Protein AF-A0A0C2BKM8-F1 (afdb_monomer_lite)

pLDDT: mean 85.38, std 12.46, range [41.19, 97.12]

InterPro domains:
  IPR002218 tRNA uridine 5-carboxymethylaminomethyl modification enzyme MnmG-related [PTHR11806] (72-148)
  IPR036188 FAD/NAD(P)-binding domain superfamily [G3DSA:3.50.50.60] (1-83)
  IPR036188 FAD/NAD(P)-binding domain superfamily [SSF51905] (6-126)
  IPR040131 MnmG, N-terminal domain [PF01134] (2-74)

Organism: NCBI:txid51022

Secondary structure (DSSP, 8-state):
-GGGSTT-----S-EEEEEEEEETTEEEEEEEEETTS-EEE-S------TT-TT-EEEETTEEEE-S---------GGGSEEEPPPSSPPPSSTT-SS-SS-GGGSPPEEE----HHHHHHHHHHGGG-HHHHH-TT--SS--SGGG-

Sequence (148 aa):
EISSTRNLDIVEGNVEALSTGESNGESRVSGVTLDDGTKLRAKAVVIATGTFLGGEIFLGKRRWPAGRIGEKSSIDFSKFERMPPDEEPIPFSFMTDRVWLPPDKQLPTYLGYTNDSVRDIVEENLADNDHVKAEASGPRYCPSLESK

Radius of gyration: 23.35 Å; chains: 1; bounding box: 45×46×66 Å

Structure (mmCIF, N/CA/C/O backbone):
data_AF-A0A0C2BKM8-F1
#
_entry.id   AF-A0A0C2BKM8-F1
#
loop_
_atom_site.group_PDB
_atom_site.id
_atom_site.type_symbol
_atom_site.label_atom_id
_atom_site.label_alt_id
_atom_site.label_comp_id
_atom_site.label_asym_id
_atom_site.label_entity_id
_atom_site.label_seq_id
_atom_site.pdbx_PDB_ins_code
_atom_site.Cartn_x
_atom_site.Cartn_y
_atom_site.Cartn_z
_atom_site.occupancy
_atom_site.B_iso_or_equiv
_atom_site.auth_seq_id
_atom_site.auth_comp_id
_atom_site.auth_asym_id
_atom_site.auth_atom_id
_atom_site.pdbx_PDB_model_num
ATOM 1 N N . GLU A 1 1 ? -14.764 -10.355 -1.439 1.00 69.12 1 GLU A N 1
ATOM 2 C CA . GLU A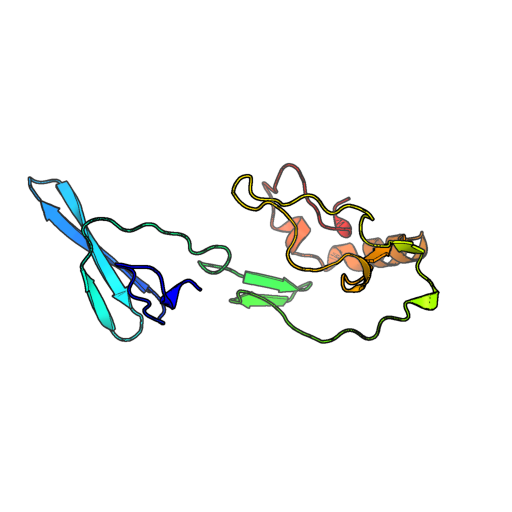 1 1 ? -14.058 -11.438 -0.721 1.00 69.12 1 GLU A CA 1
ATOM 3 C C . GLU A 1 1 ? -14.055 -11.217 0.785 1.00 69.12 1 GLU A C 1
ATOM 5 O O . GLU A 1 1 ? -14.618 -12.034 1.497 1.00 69.12 1 GLU A O 1
ATOM 10 N N . ILE A 1 2 ? -13.540 -10.090 1.291 1.00 86.00 2 ILE A N 1
ATOM 11 C CA . ILE A 1 2 ? -13.603 -9.825 2.740 1.00 86.00 2 ILE A CA 1
ATOM 12 C C . ILE A 1 2 ? -15.042 -9.629 3.245 1.00 86.00 2 ILE A C 1
ATOM 14 O O . ILE A 1 2 ? -15.395 -10.152 4.295 1.00 86.00 2 ILE A O 1
ATOM 18 N N . SER A 1 3 ? -15.903 -8.991 2.446 1.00 86.94 3 SER A N 1
ATOM 19 C CA . SER A 1 3 ? -17.310 -8.710 2.773 1.00 86.94 3 SER A CA 1
ATOM 20 C C . SER A 1 3 ? -18.186 -9.951 2.963 1.00 86.94 3 SER A C 1
ATOM 22 O O . SER A 1 3 ? -19.256 -9.852 3.549 1.00 86.94 3 SER A O 1
ATOM 24 N N . SER A 1 4 ? -17.752 -11.119 2.481 1.00 92.56 4 SER A N 1
ATOM 25 C CA . SER A 1 4 ? -18.449 -12.397 2.677 1.00 92.56 4 SER A CA 1
ATOM 26 C C . SER A 1 4 ? -17.986 -13.160 3.924 1.00 92.56 4 SER A C 1
ATOM 28 O O . SER A 1 4 ? -18.473 -14.258 4.188 1.00 92.56 4 SER A O 1
ATOM 30 N N . THR A 1 5 ? -17.037 -12.617 4.691 1.00 95.50 5 THR A N 1
ATOM 31 C CA . THR A 1 5 ? -16.497 -13.282 5.881 1.00 95.50 5 THR A CA 1
ATOM 32 C C . THR A 1 5 ? -17.504 -13.206 7.024 1.00 95.50 5 THR A C 1
ATOM 34 O O . THR A 1 5 ? -17.947 -12.130 7.417 1.00 95.50 5 THR A O 1
ATOM 37 N N . ARG A 1 6 ? -17.868 -14.359 7.592 1.00 96.62 6 ARG A N 1
ATOM 38 C CA . ARG A 1 6 ? -18.795 -14.419 8.728 1.00 96.62 6 ARG A CA 1
ATOM 39 C C . ARG A 1 6 ? -18.200 -13.706 9.950 1.00 96.62 6 ARG A C 1
ATOM 41 O O . ARG A 1 6 ? -17.039 -13.925 10.278 1.00 96.62 6 ARG A O 1
ATOM 48 N N . ASN A 1 7 ? -19.035 -12.952 10.670 1.00 96.31 7 ASN A N 1
ATOM 49 C CA . ASN A 1 7 ? -18.667 -12.162 11.857 1.00 96.31 7 ASN A CA 1
ATOM 50 C C . ASN A 1 7 ? -17.653 -11.032 11.576 1.00 96.31 7 ASN A C 1
ATOM 52 O O . ASN A 1 7 ? -16.924 -10.637 12.485 1.00 96.31 7 ASN A O 1
ATOM 56 N N . LEU A 1 8 ? -17.594 -10.533 10.337 1.00 96.00 8 LEU A N 1
ATOM 57 C CA . LEU A 1 8 ? -16.801 -9.367 9.964 1.00 96.00 8 LEU A CA 1
ATOM 58 C C . LEU A 1 8 ? -17.722 -8.260 9.453 1.00 96.00 8 LEU A C 1
ATOM 60 O O . LEU A 1 8 ? -18.340 -8.407 8.402 1.00 96.00 8 LEU A O 1
ATOM 64 N N . ASP A 1 9 ? -17.750 -7.145 10.174 1.00 94.31 9 ASP A N 1
ATOM 65 C CA . ASP A 1 9 ? -18.373 -5.909 9.713 1.00 94.31 9 ASP A CA 1
ATOM 66 C C . ASP A 1 9 ? -17.292 -4.988 9.138 1.00 94.31 9 ASP A C 1
ATOM 68 O O . ASP A 1 9 ? -16.223 -4.822 9.730 1.00 94.31 9 ASP A O 1
ATOM 72 N N . ILE A 1 10 ? -17.563 -4.400 7.971 1.00 94.50 10 ILE A N 1
ATOM 73 C CA . ILE A 1 10 ? -16.657 -3.456 7.310 1.00 94.50 10 ILE A CA 1
ATOM 74 C C . ILE A 1 10 ? -17.219 -2.056 7.502 1.00 94.50 10 ILE A C 1
ATOM 76 O O . ILE A 1 10 ? -18.346 -1.775 7.099 1.00 94.50 10 ILE A O 1
ATOM 80 N N . VAL A 1 11 ? -16.409 -1.185 8.096 1.00 94.06 11 VAL A N 1
ATOM 81 C CA . VAL A 1 11 ? -16.727 0.229 8.290 1.00 94.06 11 VAL A CA 1
ATOM 82 C C . VAL A 1 11 ? -15.656 1.046 7.580 1.00 94.06 11 VAL A C 1
ATOM 84 O O . VAL A 1 11 ? -14.471 0.901 7.874 1.00 94.06 11 VAL A O 1
ATOM 87 N N . GLU A 1 12 ? -16.073 1.868 6.624 1.00 94.44 12 GLU A N 1
ATOM 88 C CA . GLU A 1 12 ? -15.203 2.828 5.947 1.00 94.44 12 GLU A CA 1
ATOM 89 C C . GLU A 1 12 ? -15.174 4.132 6.755 1.00 94.44 12 GLU A C 1
ATOM 91 O O . GLU A 1 12 ? -16.223 4.705 7.038 1.00 94.44 12 GLU A O 1
ATOM 96 N N . GLY A 1 13 ? -13.984 4.574 7.162 1.00 90.81 13 GLY A N 1
ATOM 97 C CA . GLY A 1 13 ? -13.784 5.798 7.940 1.00 90.81 13 GLY A CA 1
ATOM 98 C C . GLY A 1 13 ? -12.367 5.883 8.506 1.00 90.81 13 GLY A C 1
ATOM 99 O O . GLY A 1 13 ? -11.676 4.863 8.609 1.00 90.81 13 GLY A O 1
ATOM 100 N N . ASN A 1 14 ? -11.916 7.086 8.871 1.00 92.38 14 ASN A N 1
ATOM 101 C CA . ASN A 1 14 ? -10.592 7.263 9.467 1.00 92.38 14 ASN A CA 1
ATOM 102 C C . ASN A 1 14 ? -10.693 7.175 10.987 1.00 92.38 14 ASN A C 1
ATOM 104 O O . ASN A 1 14 ? -11.460 7.905 11.602 1.00 92.38 14 ASN A O 1
ATOM 108 N N . VAL A 1 15 ? -9.888 6.314 11.608 1.00 93.75 15 VAL A N 1
ATOM 109 C CA . VAL A 1 15 ? -9.766 6.274 13.070 1.00 93.75 15 VAL A CA 1
ATOM 110 C C . VAL A 1 15 ? -8.837 7.400 13.520 1.00 93.75 15 VAL A C 1
ATOM 112 O O . VAL A 1 15 ? -7.648 7.371 13.205 1.00 93.75 15 VAL A O 1
ATOM 115 N N . GLU A 1 16 ? -9.356 8.359 14.286 1.00 93.44 16 GLU A N 1
ATOM 116 C CA . GLU A 1 16 ? -8.570 9.480 14.822 1.00 93.44 16 GLU A CA 1
ATOM 117 C C . GLU A 1 16 ? -8.032 9.215 16.233 1.00 93.44 16 GLU A C 1
ATOM 119 O O . GLU A 1 16 ? -6.975 9.728 16.604 1.00 93.44 16 GLU A O 1
ATOM 124 N N . ALA A 1 17 ? -8.734 8.401 17.031 1.00 93.88 17 ALA A N 1
ATOM 125 C CA . ALA A 1 17 ? -8.380 8.189 18.430 1.00 93.88 17 ALA A CA 1
ATOM 126 C C . ALA A 1 17 ? -8.775 6.807 18.960 1.00 93.88 17 ALA A C 1
ATOM 128 O O . ALA A 1 17 ? -9.798 6.226 18.591 1.00 93.88 17 ALA A O 1
ATOM 129 N N . LEU A 1 18 ? -7.983 6.311 19.913 1.00 94.88 18 LEU A N 1
ATOM 130 C CA . LEU A 1 18 ? -8.359 5.182 20.760 1.00 94.88 18 LEU A CA 1
ATOM 131 C C . LEU A 1 18 ? -9.189 5.686 21.939 1.00 94.88 18 LEU A C 1
ATOM 133 O O . LEU A 1 18 ? -8.821 6.651 22.607 1.00 94.88 18 LEU A O 1
ATOM 137 N N . SER A 1 19 ? -10.281 4.990 22.235 1.00 94.31 19 SER A N 1
ATOM 138 C CA . SER A 1 19 ? -11.013 5.181 23.484 1.00 94.31 19 SER A CA 1
ATOM 139 C C . SER A 1 19 ? -10.418 4.277 24.560 1.00 94.31 19 SER A C 1
ATOM 141 O O . SER A 1 19 ? -10.260 3.071 24.352 1.00 94.31 19 SER A O 1
ATOM 143 N N . THR A 1 20 ? -10.115 4.848 25.722 1.00 92.88 20 THR A N 1
ATOM 144 C CA . THR A 1 20 ? -9.676 4.114 26.912 1.00 92.88 20 THR A CA 1
ATOM 145 C C . THR A 1 20 ? -10.674 4.312 28.050 1.00 92.88 20 THR A C 1
ATOM 147 O O . THR A 1 20 ? -11.436 5.278 28.084 1.00 92.88 20 THR A O 1
ATOM 150 N N . GLY A 1 21 ? -10.731 3.347 28.957 1.00 87.50 21 GLY A N 1
ATOM 151 C CA . GLY A 1 21 ? -11.470 3.430 30.210 1.00 87.50 21 GLY A CA 1
ATOM 152 C C . GLY A 1 21 ? -10.671 2.773 31.328 1.00 87.50 21 GLY A C 1
ATOM 153 O O . GLY A 1 21 ? -9.637 2.158 31.076 1.00 87.50 21 GLY A O 1
ATOM 154 N N . GLU A 1 22 ? -11.151 2.886 32.559 1.00 86.38 22 GLU A N 1
ATOM 155 C CA . GLU A 1 22 ? -10.531 2.238 33.715 1.00 86.38 22 GLU A CA 1
ATOM 156 C C . GLU A 1 22 ? -11.295 0.969 34.096 1.00 86.38 22 GLU A C 1
ATOM 158 O O . GLU A 1 22 ? -12.526 0.947 34.138 1.00 86.38 22 GLU A O 1
ATOM 163 N N . SER A 1 23 ? -10.560 -0.103 34.383 1.00 81.38 23 SER A N 1
ATOM 164 C CA . SER A 1 23 ? -11.109 -1.347 34.921 1.00 81.38 23 SER A CA 1
ATOM 165 C C . SER A 1 23 ? -10.122 -1.910 35.931 1.00 81.38 23 SER A C 1
ATOM 167 O O . SER A 1 23 ? -8.970 -2.149 35.591 1.00 81.38 23 SER A O 1
ATOM 169 N N . ASN A 1 24 ? -10.566 -2.144 37.168 1.00 83.25 24 ASN A N 1
ATOM 170 C CA . ASN A 1 24 ? -9.719 -2.634 38.267 1.00 83.25 24 ASN A CA 1
ATOM 171 C C . ASN A 1 24 ? -8.464 -1.775 38.533 1.00 83.25 24 ASN A C 1
ATOM 173 O O . ASN A 1 24 ? -7.436 -2.301 38.943 1.00 83.25 24 ASN A O 1
ATOM 177 N N . GLY A 1 25 ? -8.541 -0.460 38.303 1.00 85.69 25 GLY A N 1
ATOM 178 C CA . GLY A 1 25 ? -7.409 0.456 38.488 1.00 85.69 25 GLY A CA 1
ATOM 179 C C . GLY A 1 25 ? -6.392 0.466 37.340 1.00 85.69 25 GLY A C 1
ATOM 180 O O . GLY A 1 25 ? -5.389 1.164 37.438 1.00 85.69 25 GLY A O 1
ATOM 181 N N . GLU A 1 26 ? -6.648 -0.260 36.247 1.00 87.19 26 GLU A N 1
ATOM 182 C CA . GLU A 1 26 ? -5.795 -0.276 35.056 1.00 87.19 26 GLU A CA 1
ATOM 183 C C . GLU A 1 26 ? -6.496 0.367 33.853 1.00 87.19 26 GLU A C 1
ATOM 185 O O . GLU A 1 26 ? -7.709 0.221 33.657 1.00 87.19 26 GLU A O 1
ATOM 190 N N . SER A 1 27 ? -5.718 1.065 33.019 1.00 88.69 27 SER A N 1
ATOM 191 C CA . SER A 1 27 ? -6.212 1.624 31.760 1.00 88.69 27 SER A CA 1
ATOM 192 C C . SER A 1 27 ? -6.415 0.508 30.738 1.00 88.69 27 SER A C 1
ATOM 194 O O . SER A 1 27 ? -5.510 -0.280 30.459 1.00 88.69 27 SER A O 1
ATOM 196 N N . ARG A 1 28 ? -7.613 0.440 30.161 1.00 93.50 28 ARG A N 1
ATOM 197 C CA . ARG A 1 28 ? -8.002 -0.576 29.186 1.00 93.50 28 ARG A CA 1
ATOM 198 C C . ARG A 1 28 ? -8.625 0.078 27.963 1.00 93.50 28 ARG A C 1
ATOM 200 O O . ARG A 1 28 ? -9.446 0.985 28.084 1.00 93.50 28 ARG A O 1
ATOM 207 N N . VAL A 1 29 ? -8.282 -0.420 26.776 1.00 94.38 29 VAL A N 1
ATOM 208 C CA . VAL A 1 29 ? -8.961 -0.003 25.544 1.00 94.38 29 VAL A CA 1
ATOM 209 C C . VAL A 1 29 ? -10.446 -0.364 25.614 1.00 94.38 29 VAL A C 1
ATOM 211 O O . VAL A 1 29 ? -10.818 -1.460 26.040 1.00 94.38 29 VAL A O 1
ATOM 214 N N . SER A 1 30 ? -11.291 0.576 25.212 1.00 95.06 30 SER A N 1
ATOM 215 C CA . SER A 1 30 ? -12.747 0.435 25.190 1.00 95.06 30 SER A CA 1
ATOM 216 C C . SER A 1 30 ? -13.336 0.611 23.786 1.00 95.06 30 SER A C 1
ATOM 218 O O . SER A 1 30 ? -14.506 0.283 23.565 1.00 95.06 30 SER A O 1
ATOM 220 N N . GLY A 1 31 ? -12.537 1.076 22.820 1.00 96.56 31 GLY A N 1
ATOM 221 C CA . GLY A 1 31 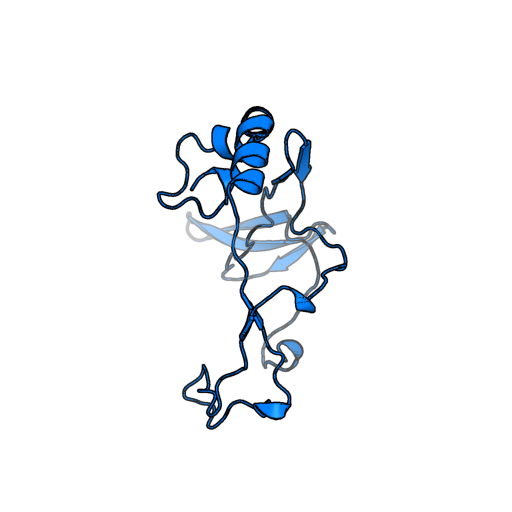? -12.967 1.258 21.439 1.00 96.56 31 GLY A CA 1
ATOM 222 C C . GLY A 1 31 ? -12.097 2.221 20.638 1.00 96.56 31 GLY A C 1
ATOM 223 O O . GLY A 1 31 ? -10.957 2.502 21.010 1.00 96.56 31 GLY A O 1
ATOM 224 N N . VAL A 1 32 ? -12.669 2.742 19.555 1.00 97.12 32 VAL A N 1
ATOM 225 C CA . VAL A 1 32 ? -12.078 3.759 18.677 1.00 97.12 32 VAL A CA 1
ATOM 226 C C . VAL A 1 32 ? -13.094 4.857 18.355 1.00 97.12 32 VAL A C 1
ATOM 228 O O . VAL A 1 32 ? -14.303 4.612 18.374 1.00 97.12 32 VAL A O 1
ATOM 231 N N . THR A 1 33 ? -12.592 6.051 18.057 1.00 96.75 33 THR A N 1
ATOM 232 C CA . THR A 1 33 ? -13.366 7.190 17.547 1.00 96.75 33 THR A CA 1
ATOM 233 C C . THR A 1 33 ? -12.932 7.465 16.112 1.00 96.75 33 THR A C 1
ATOM 235 O O . THR A 1 33 ? -11.730 7.486 15.828 1.00 96.75 33 THR A O 1
ATOM 238 N N . LEU A 1 34 ? -13.906 7.624 15.221 1.00 95.38 34 LEU A N 1
ATOM 239 C CA . LEU A 1 34 ? -13.691 8.023 13.836 1.00 95.38 34 LEU A CA 1
ATOM 240 C C . LEU A 1 34 ? -13.667 9.553 13.705 1.00 95.38 34 LEU A C 1
ATOM 242 O O . LEU A 1 34 ? -14.178 10.252 14.576 1.00 95.38 34 LEU A O 1
ATOM 246 N N . ASP A 1 35 ? -13.104 10.058 12.612 1.00 93.06 35 ASP A N 1
ATOM 247 C CA . ASP A 1 35 ? -13.017 11.491 12.284 1.00 93.06 35 ASP A CA 1
ATOM 248 C C . ASP A 1 35 ? -14.383 12.181 12.102 1.00 93.06 35 ASP A C 1
ATOM 250 O O . ASP A 1 35 ? -14.505 13.392 12.284 1.00 93.06 35 ASP A O 1
ATOM 254 N N . ASP A 1 36 ? -15.432 11.415 11.803 1.00 94.81 36 ASP A N 1
ATOM 255 C CA . ASP A 1 36 ? -16.824 11.882 11.786 1.00 94.81 36 ASP A CA 1
ATOM 256 C C . ASP A 1 36 ? -17.479 11.946 13.187 1.00 94.81 36 ASP A C 1
ATOM 258 O O . ASP A 1 36 ? -18.647 12.320 13.325 1.00 94.81 36 ASP A O 1
ATOM 262 N N . GLY A 1 37 ? -16.736 11.586 14.240 1.00 94.94 37 GLY A N 1
ATOM 263 C CA . GLY A 1 37 ? -17.187 11.536 15.632 1.00 94.94 37 GLY A CA 1
ATOM 264 C C . GLY A 1 37 ? -17.855 10.219 16.050 1.00 94.94 37 GLY A C 1
ATOM 265 O O . GLY A 1 37 ? -18.192 10.052 17.231 1.00 94.94 37 GLY A O 1
ATOM 266 N N . THR A 1 38 ? -18.041 9.264 15.133 1.00 96.38 38 THR A N 1
ATOM 267 C CA . THR A 1 38 ? -18.611 7.942 15.424 1.00 96.38 38 THR A CA 1
ATOM 268 C C . THR A 1 38 ? -17.719 7.168 16.392 1.00 96.38 38 THR A C 1
ATOM 270 O O . THR A 1 38 ? -16.502 7.096 16.233 1.00 96.38 38 THR A O 1
ATOM 273 N N . LYS A 1 39 ? -18.324 6.533 17.404 1.00 96.38 39 LYS A N 1
ATOM 274 C CA . LYS A 1 39 ? -17.607 5.724 18.404 1.00 96.38 39 LYS A CA 1
ATOM 275 C C . LYS A 1 39 ? -17.931 4.246 18.252 1.00 96.38 39 LYS A C 1
ATOM 277 O O . LYS A 1 39 ? -19.078 3.836 18.432 1.00 96.38 39 LYS A O 1
ATOM 282 N N . LEU A 1 40 ? -16.906 3.435 18.012 1.00 96.50 40 LEU A N 1
ATOM 283 C CA . LEU A 1 40 ? -17.020 1.984 17.892 1.00 96.50 40 LEU A CA 1
ATOM 284 C C . LEU A 1 40 ? -16.423 1.318 19.130 1.00 96.50 40 LEU A C 1
ATOM 286 O O . LEU A 1 40 ? -15.241 1.479 19.425 1.00 96.50 40 LEU A O 1
ATOM 290 N N . ARG A 1 41 ? -17.236 0.560 19.873 1.00 96.31 41 ARG A N 1
ATOM 291 C CA . ARG A 1 41 ? -16.771 -0.157 21.070 1.00 96.31 41 ARG A CA 1
ATOM 292 C C . ARG A 1 41 ? -16.074 -1.456 20.694 1.00 96.31 41 ARG A C 1
ATOM 294 O O . ARG A 1 41 ? -16.607 -2.241 19.916 1.00 96.31 41 ARG A O 1
ATOM 301 N N . ALA A 1 42 ? -14.943 -1.729 21.336 1.00 95.06 42 ALA A N 1
ATOM 302 C CA . ALA A 1 42 ? -14.202 -2.967 21.149 1.00 95.06 42 ALA A CA 1
ATOM 303 C C . ALA A 1 42 ? -13.500 -3.389 22.444 1.00 95.06 42 ALA A C 1
ATOM 305 O O . ALA A 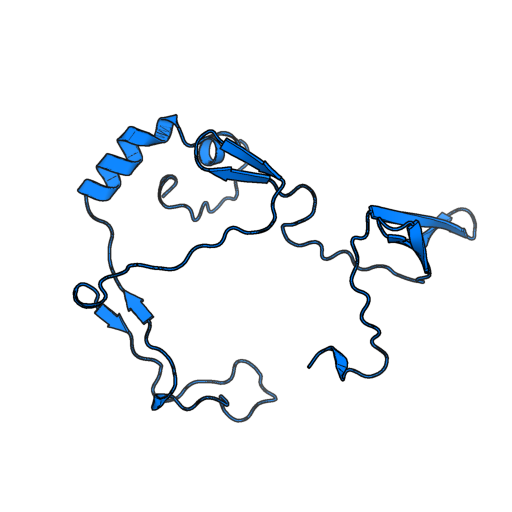1 42 ? -13.044 -2.557 23.224 1.00 95.06 42 ALA A O 1
ATOM 306 N N . LYS A 1 43 ? -13.398 -4.703 22.672 1.00 94.00 43 LYS A N 1
ATOM 307 C CA . LYS A 1 43 ? -12.664 -5.266 23.823 1.00 94.00 43 LYS A CA 1
ATOM 308 C C . LYS A 1 43 ? -11.152 -5.347 23.585 1.00 94.00 43 LYS A C 1
ATOM 310 O O . LYS A 1 43 ? -10.402 -5.523 24.545 1.00 94.00 43 LYS A O 1
ATOM 315 N N . ALA A 1 44 ? -10.744 -5.280 22.321 1.00 94.50 44 ALA A N 1
ATOM 316 C CA . ALA A 1 44 ? -9.373 -5.285 21.836 1.00 94.50 44 ALA A CA 1
ATOM 317 C C . ALA A 1 44 ? -9.327 -4.502 20.516 1.00 94.50 44 ALA A C 1
ATOM 319 O O . ALA A 1 44 ? -10.301 -4.523 19.762 1.00 94.50 44 ALA A O 1
ATOM 320 N N . VAL A 1 45 ? -8.210 -3.830 20.246 1.00 95.38 45 VAL A N 1
ATOM 321 C CA . VAL A 1 45 ? -7.973 -3.081 19.005 1.00 95.38 45 VAL A CA 1
ATOM 322 C C . VAL A 1 45 ? -6.620 -3.512 18.450 1.00 95.38 45 VAL A C 1
ATOM 324 O O . VAL A 1 45 ? -5.639 -3.553 19.188 1.00 95.38 45 VAL A O 1
ATOM 327 N N . VAL A 1 46 ? -6.574 -3.842 17.160 1.00 95.38 46 VAL A N 1
ATOM 328 C CA . VAL A 1 46 ? -5.334 -4.138 16.432 1.00 95.38 46 VAL A CA 1
ATOM 329 C C . VAL A 1 46 ? -5.042 -2.958 15.515 1.00 95.38 46 VAL A C 1
ATOM 331 O O . VAL A 1 46 ? -5.880 -2.596 14.693 1.00 95.38 46 VAL A O 1
ATOM 334 N N . ILE A 1 47 ? -3.867 -2.347 15.664 1.00 92.19 47 ILE A N 1
ATOM 335 C CA . ILE A 1 47 ? -3.449 -1.190 14.866 1.00 92.19 47 ILE A CA 1
ATOM 336 C C . ILE A 1 47 ? -2.597 -1.690 13.702 1.00 92.19 47 ILE A C 1
ATOM 338 O O . ILE A 1 47 ? -1.530 -2.262 13.910 1.00 92.19 47 ILE A O 1
ATOM 342 N N . ALA A 1 48 ? -3.069 -1.462 12.479 1.00 91.38 48 ALA A N 1
ATOM 343 C CA . ALA A 1 48 ? -2.394 -1.863 11.247 1.00 91.38 48 ALA A CA 1
ATOM 344 C C . ALA A 1 48 ? -2.445 -0.727 10.208 1.00 91.38 48 ALA A C 1
ATOM 346 O O . ALA A 1 48 ? -2.900 -0.911 9.084 1.00 91.38 48 ALA A O 1
ATOM 347 N N . THR A 1 49 ? -2.005 0.473 10.602 1.00 86.38 49 THR A N 1
ATOM 348 C CA . THR A 1 49 ? -2.101 1.714 9.805 1.00 86.38 49 THR A CA 1
ATOM 349 C C . THR A 1 49 ? -1.201 1.744 8.568 1.00 86.38 49 THR A C 1
ATOM 351 O O . THR A 1 49 ? -1.322 2.655 7.752 1.00 86.38 49 THR A O 1
ATOM 354 N N . GLY A 1 50 ? -0.296 0.775 8.403 1.00 87.31 50 GLY A N 1
ATOM 355 C CA . GLY A 1 50 ? 0.645 0.742 7.284 1.00 87.31 50 GLY A CA 1
ATOM 356 C C . GLY A 1 50 ? 1.462 2.034 7.192 1.00 87.31 50 GLY A C 1
ATOM 357 O O . GLY A 1 50 ? 1.963 2.528 8.196 1.00 87.31 50 GLY A O 1
ATOM 358 N N . THR A 1 51 ? 1.568 2.602 5.992 1.00 80.44 51 THR A N 1
ATOM 359 C CA . THR A 1 51 ? 2.300 3.853 5.721 1.00 80.44 51 THR A CA 1
ATOM 360 C C . THR A 1 51 ? 1.454 5.118 5.899 1.00 80.44 51 THR A C 1
ATOM 362 O O . THR A 1 51 ? 1.887 6.195 5.506 1.00 80.44 51 THR A O 1
ATOM 365 N N . PHE A 1 52 ? 0.232 5.013 6.434 1.00 78.19 52 PHE A N 1
ATOM 366 C CA . PHE A 1 52 ? -0.687 6.153 6.507 1.00 78.19 52 PHE A CA 1
ATOM 367 C C . PHE A 1 52 ? -0.459 7.024 7.747 1.00 78.19 52 PHE A C 1
ATOM 369 O O . PHE A 1 52 ? -0.527 8.248 7.656 1.00 78.19 52 PHE A O 1
ATOM 376 N N . LEU A 1 53 ? -0.182 6.422 8.908 1.00 79.19 53 LEU A N 1
ATOM 377 C CA . LEU A 1 53 ? -0.049 7.173 10.159 1.00 79.19 53 LEU A CA 1
ATOM 378 C C . LEU A 1 53 ? 1.231 8.017 10.145 1.00 79.19 53 LEU A C 1
ATOM 380 O O . LEU A 1 53 ? 2.328 7.472 10.222 1.00 79.19 53 LEU A O 1
ATOM 384 N N . GLY A 1 54 ? 1.079 9.340 10.050 1.00 69.88 54 GLY A N 1
ATOM 385 C CA . GLY A 1 54 ? 2.214 10.261 9.929 1.00 69.88 54 GLY A CA 1
ATOM 386 C C . GLY A 1 54 ? 2.999 10.099 8.623 1.00 69.88 54 GLY A C 1
ATOM 387 O O . GLY A 1 54 ? 4.148 10.525 8.557 1.00 69.88 54 GLY A O 1
ATOM 388 N N . GLY A 1 55 ? 2.406 9.465 7.605 1.00 71.56 55 GLY A N 1
ATOM 389 C CA . GLY A 1 55 ? 3.048 9.259 6.312 1.00 71.56 55 GLY A CA 1
ATOM 390 C C . GLY A 1 55 ? 3.281 10.579 5.582 1.00 71.56 55 GLY A C 1
ATOM 391 O O . GLY A 1 55 ? 2.329 11.289 5.249 1.00 71.56 55 GLY A O 1
ATOM 392 N N . GLU A 1 56 ? 4.544 10.890 5.302 1.00 73.12 56 GLU A N 1
ATOM 393 C CA . GLU A 1 56 ? 4.948 11.989 4.426 1.00 73.12 56 GLU A CA 1
ATOM 394 C C . GLU A 1 56 ? 5.560 11.415 3.143 1.00 73.12 56 GLU A C 1
ATOM 396 O O . GLU A 1 56 ? 6.423 10.537 3.187 1.00 73.12 56 GLU A O 1
ATOM 401 N N . ILE A 1 57 ? 5.123 11.918 1.988 1.00 78.44 57 ILE A N 1
ATOM 402 C CA . ILE A 1 57 ? 5.792 11.656 0.714 1.00 78.44 57 ILE A CA 1
ATOM 403 C C . ILE A 1 57 ? 6.921 12.666 0.563 1.00 78.44 57 ILE A C 1
ATOM 405 O O . ILE A 1 57 ? 6.687 13.870 0.663 1.00 78.44 57 ILE A O 1
ATOM 409 N N . PHE A 1 58 ? 8.116 12.169 0.256 1.00 77.81 58 PHE A N 1
ATOM 410 C CA . PHE A 1 58 ? 9.269 12.963 -0.155 1.00 77.81 58 PHE A CA 1
ATOM 411 C C . PHE A 1 58 ? 9.448 12.829 -1.672 1.00 77.81 58 PHE A C 1
ATOM 413 O O . PHE A 1 58 ? 9.536 11.719 -2.195 1.00 77.81 58 PHE A O 1
ATOM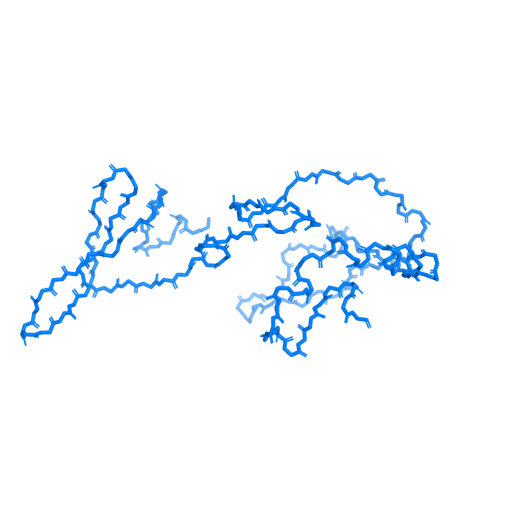 420 N N . LEU A 1 59 ? 9.488 13.957 -2.385 1.00 82.38 59 LEU A N 1
ATOM 421 C CA . LEU A 1 59 ? 9.796 14.025 -3.816 1.00 82.38 59 LEU A CA 1
ATOM 422 C C . LEU A 1 59 ? 10.792 15.166 -4.051 1.00 82.38 59 LEU A C 1
ATOM 424 O O . LEU A 1 59 ? 10.409 16.337 -4.160 1.00 82.38 59 LEU A O 1
ATOM 428 N N . GLY A 1 60 ? 12.079 14.821 -4.087 1.00 83.94 60 GLY A N 1
ATOM 429 C CA . GLY A 1 60 ? 13.159 15.804 -4.004 1.00 83.94 60 GLY A CA 1
ATOM 430 C C . GLY A 1 60 ? 13.014 16.653 -2.736 1.00 83.94 60 GLY A C 1
ATOM 431 O O . GLY A 1 60 ? 12.783 16.124 -1.652 1.00 83.94 60 GLY A O 1
ATOM 432 N N . LYS A 1 61 ? 13.039 17.980 -2.892 1.00 82.25 61 LYS A N 1
ATOM 433 C CA . LYS A 1 61 ? 12.843 18.962 -1.805 1.00 82.25 61 LYS A CA 1
ATOM 434 C C . LYS A 1 61 ? 11.390 19.135 -1.350 1.00 82.25 61 LYS A C 1
ATOM 436 O O . LYS A 1 61 ? 11.107 19.875 -0.407 1.00 82.25 61 LYS A O 1
ATOM 441 N N . ARG A 1 62 ? 10.426 18.546 -2.063 1.00 81.12 62 ARG A N 1
ATOM 442 C CA . ARG A 1 62 ? 9.003 18.676 -1.729 1.00 81.12 62 ARG A CA 1
ATOM 443 C C . ARG A 1 62 ? 8.619 17.578 -0.752 1.00 81.12 62 ARG A C 1
ATOM 445 O O . ARG A 1 62 ? 8.895 16.410 -1.003 1.00 81.12 62 ARG A O 1
ATOM 452 N N . ARG A 1 63 ? 7.896 17.957 0.302 1.00 77.69 63 ARG A N 1
ATOM 453 C CA . ARG A 1 63 ? 7.259 17.017 1.223 1.00 77.69 63 ARG A CA 1
ATOM 454 C C . ARG A 1 63 ? 5.808 17.384 1.471 1.00 77.69 63 ARG A C 1
ATOM 456 O O . ARG A 1 63 ? 5.485 18.568 1.577 1.00 77.69 63 ARG A O 1
ATOM 463 N N . TRP A 1 64 ? 4.940 16.384 1.524 1.00 79.69 64 TRP A N 1
ATOM 464 C CA . TRP A 1 64 ? 3.538 16.573 1.885 1.00 79.69 64 TRP A CA 1
ATOM 465 C C . TRP A 1 64 ? 2.957 15.296 2.505 1.00 79.69 64 TRP A C 1
ATOM 467 O O . TRP A 1 64 ? 3.390 14.197 2.150 1.00 79.69 64 TRP A O 1
ATOM 477 N N . PRO A 1 65 ? 1.961 15.409 3.400 1.00 71.06 65 PRO A N 1
ATOM 478 C CA . PRO A 1 65 ? 1.265 14.245 3.939 1.00 71.06 65 PRO A CA 1
ATOM 479 C C . PRO A 1 65 ? 0.486 13.518 2.837 1.00 71.06 65 PRO A C 1
ATOM 481 O O . PRO A 1 65 ? -0.374 14.120 2.190 1.00 71.06 65 PRO A O 1
ATOM 484 N N . ALA A 1 66 ? 0.787 12.240 2.602 1.00 73.06 66 ALA A N 1
ATOM 485 C CA . ALA A 1 66 ? 0.060 11.389 1.658 1.00 73.06 66 ALA A CA 1
ATOM 486 C C . ALA A 1 66 ? 0.459 9.911 1.804 1.00 73.06 66 ALA A C 1
ATOM 488 O O . ALA A 1 66 ? 1.578 9.589 2.189 1.00 73.06 66 ALA A O 1
ATOM 489 N N . GLY A 1 67 ? -0.458 9.001 1.454 1.00 63.00 67 GLY A N 1
ATOM 490 C CA . GLY A 1 67 ? -0.217 7.556 1.538 1.00 63.00 67 GLY A CA 1
ATOM 491 C C . GLY A 1 67 ? 0.405 6.925 0.283 1.00 63.00 67 GLY A C 1
ATOM 492 O O . GLY A 1 67 ? 1.230 6.023 0.416 1.00 63.00 67 GLY A O 1
ATOM 493 N N . ARG A 1 68 ? -0.008 7.333 -0.934 1.00 72.94 68 ARG A N 1
ATOM 494 C CA . ARG A 1 68 ? 0.420 6.746 -2.231 1.00 72.94 68 ARG A CA 1
ATOM 495 C C . ARG A 1 68 ? 0.318 7.764 -3.382 1.00 72.94 68 ARG A C 1
ATOM 497 O O . ARG A 1 68 ? -0.542 8.639 -3.333 1.00 72.94 68 ARG A O 1
ATOM 504 N N . ILE A 1 69 ? 1.149 7.620 -4.422 1.00 73.38 69 ILE A N 1
ATOM 505 C CA . ILE A 1 69 ? 1.160 8.453 -5.649 1.00 73.38 69 ILE A CA 1
ATOM 506 C C . ILE A 1 69 ? 0.664 7.650 -6.870 1.00 73.38 69 ILE A C 1
ATOM 508 O O . ILE A 1 69 ? 0.791 6.425 -6.871 1.00 73.38 69 ILE A O 1
ATOM 512 N N . GLY A 1 70 ? 0.097 8.296 -7.901 1.00 57.44 70 GLY A N 1
ATOM 513 C CA . GLY A 1 70 ? -0.481 7.590 -9.055 1.00 57.44 70 GLY A CA 1
ATOM 514 C C . GLY A 1 70 ? -0.457 8.362 -10.377 1.00 57.44 70 GLY A C 1
ATOM 515 O O . GLY A 1 70 ? -1.087 9.407 -10.489 1.00 57.44 70 GLY A O 1
ATOM 516 N N . GLU A 1 71 ? 0.200 7.778 -11.385 1.00 47.94 71 GLU A N 1
ATOM 517 C CA . GLU A 1 71 ? 0.142 8.154 -12.808 1.00 47.94 71 GLU A CA 1
ATOM 518 C C . GLU A 1 71 ? 0.253 6.904 -13.714 1.00 47.94 71 GLU A C 1
ATOM 520 O O . GLU A 1 71 ? 0.606 5.816 -13.251 1.00 47.94 71 GLU A O 1
ATOM 525 N N . LYS A 1 72 ? -0.084 7.040 -15.010 1.00 41.19 72 LYS A N 1
ATOM 526 C CA . LYS A 1 72 ? -0.031 5.967 -16.029 1.00 41.19 72 LYS A CA 1
ATOM 527 C C . LYS A 1 72 ? 1.287 5.992 -16.822 1.00 41.19 72 LYS A C 1
ATOM 529 O O . LYS A 1 72 ? 1.860 7.048 -17.043 1.00 41.19 72 LYS A O 1
ATOM 534 N N . SER A 1 73 ? 1.718 4.822 -17.296 1.00 48.62 73 SER A N 1
ATOM 535 C CA . SER A 1 73 ? 3.021 4.586 -17.945 1.00 48.62 73 SER A CA 1
ATOM 536 C C . SER A 1 73 ? 3.042 4.843 -19.468 1.00 48.62 73 SER A C 1
ATOM 538 O O . SER A 1 73 ? 2.074 4.530 -20.162 1.00 48.62 73 SER A O 1
ATOM 540 N N . SER A 1 74 ? 4.175 5.355 -19.976 1.00 55.72 74 SER A N 1
ATOM 541 C CA . SER A 1 74 ? 4.518 5.619 -21.391 1.00 55.72 74 SER A CA 1
ATOM 542 C C . SER A 1 74 ? 5.721 4.790 -21.906 1.00 55.72 74 SER A C 1
ATOM 544 O O . SER A 1 74 ? 6.474 5.239 -22.769 1.00 55.72 74 SER A O 1
ATOM 546 N N . ILE A 1 75 ? 5.939 3.584 -21.369 1.00 79.00 75 ILE A N 1
ATOM 547 C CA . ILE A 1 75 ? 7.149 2.770 -21.617 1.00 79.00 75 ILE A CA 1
ATOM 548 C C . ILE A 1 75 ? 7.168 2.110 -23.015 1.00 79.00 75 ILE A C 1
ATOM 550 O O . ILE A 1 75 ? 6.188 1.498 -23.437 1.00 79.00 75 ILE A O 1
ATOM 554 N N . ASP A 1 76 ? 8.326 2.156 -23.690 1.00 82.50 76 ASP A N 1
ATOM 555 C CA . ASP A 1 76 ? 8.644 1.364 -24.891 1.00 82.50 76 ASP A CA 1
ATOM 556 C C . ASP A 1 76 ? 9.284 0.018 -24.505 1.00 82.50 76 ASP A C 1
ATOM 558 O O . ASP A 1 76 ? 10.483 -0.072 -24.234 1.00 82.50 76 ASP A O 1
ATOM 562 N N . PHE A 1 77 ? 8.475 -1.043 -24.486 1.00 82.75 77 PHE A N 1
ATOM 563 C CA . PHE A 1 77 ? 8.899 -2.388 -24.080 1.00 82.75 77 PHE A CA 1
ATOM 564 C C . PHE A 1 77 ? 9.800 -3.107 -25.096 1.00 82.75 77 PHE A C 1
ATOM 566 O O . PHE A 1 77 ? 10.383 -4.132 -24.754 1.00 82.75 77 PHE A O 1
ATOM 573 N N . SER A 1 78 ? 9.959 -2.589 -26.322 1.00 88.50 78 SER A N 1
ATOM 574 C CA . SER A 1 78 ? 10.794 -3.238 -27.349 1.00 88.50 78 SER A CA 1
ATOM 575 C C . SER A 1 78 ? 12.287 -3.261 -26.999 1.00 88.50 78 SER A C 1
ATOM 577 O O . SER A 1 78 ? 13.046 -4.045 -27.564 1.00 88.50 78 SER A O 1
ATOM 579 N N . LYS A 1 79 ? 12.706 -2.419 -26.049 1.00 87.88 79 LYS A N 1
ATOM 580 C CA . LYS A 1 79 ? 14.098 -2.263 -25.606 1.00 87.88 79 LYS A CA 1
ATOM 581 C C . LYS A 1 79 ? 14.467 -3.114 -24.389 1.00 87.88 79 LYS A C 1
ATOM 583 O O . LYS A 1 79 ? 15.583 -2.991 -23.893 1.00 87.88 79 LYS A O 1
ATOM 588 N N . PHE A 1 80 ? 13.541 -3.929 -23.889 1.00 90.94 80 PHE A N 1
ATOM 589 C CA . PHE A 1 80 ? 13.711 -4.697 -22.659 1.00 90.94 80 PHE A CA 1
ATOM 590 C C . PHE A 1 80 ? 13.661 -6.198 -22.930 1.00 90.94 80 PHE A C 1
ATOM 592 O O . PHE A 1 80 ? 12.983 -6.659 -23.851 1.00 90.94 80 PHE A O 1
ATOM 599 N N . GLU A 1 81 ? 14.344 -6.970 -22.091 1.00 95.56 81 GLU A N 1
ATOM 600 C CA . GLU A 1 81 ? 14.252 -8.424 -22.126 1.00 95.56 81 GLU A CA 1
ATOM 601 C C . GLU A 1 81 ? 12.904 -8.855 -21.544 1.00 95.56 81 GLU A C 1
ATOM 603 O O . GLU A 1 81 ? 12.588 -8.571 -20.389 1.00 95.56 81 GLU A O 1
ATOM 608 N N . ARG A 1 82 ? 12.078 -9.524 -22.352 1.00 94.06 82 ARG A N 1
ATOM 609 C CA . ARG A 1 82 ? 10.781 -10.034 -21.903 1.00 94.06 82 ARG A CA 1
ATOM 610 C C . ARG A 1 82 ? 10.988 -11.275 -21.037 1.00 94.06 82 ARG A C 1
ATOM 612 O O . ARG A 1 82 ? 11.423 -12.304 -21.541 1.00 94.06 82 ARG A O 1
ATOM 619 N N . MET A 1 83 ? 10.551 -11.200 -19.788 1.00 95.25 83 MET A N 1
ATOM 620 C CA . MET A 1 83 ? 10.557 -12.303 -18.834 1.00 95.25 83 MET A CA 1
ATOM 621 C C . MET A 1 83 ? 9.168 -12.959 -18.796 1.00 95.25 83 MET A C 1
ATOM 623 O O . MET A 1 83 ? 8.216 -12.349 -18.288 1.00 95.25 83 MET A O 1
ATOM 627 N N . PRO A 1 84 ? 8.995 -14.152 -19.402 1.00 94.62 84 PRO A N 1
ATOM 628 C CA . PRO A 1 84 ? 7.715 -14.850 -19.390 1.00 94.62 84 PRO A CA 1
ATOM 629 C C . PRO A 1 84 ? 7.350 -15.331 -17.974 1.00 94.62 84 PRO A C 1
ATOM 631 O O . PRO A 1 84 ? 8.232 -15.465 -17.128 1.00 94.62 84 PRO A O 1
ATOM 634 N N . PRO A 1 85 ? 6.058 -15.596 -17.716 1.00 93.56 85 PRO A N 1
ATOM 635 C CA . PRO A 1 85 ? 5.640 -16.315 -16.516 1.00 93.56 85 PRO A CA 1
ATOM 636 C C . PRO A 1 85 ? 6.192 -17.747 -16.515 1.00 93.56 85 PRO A C 1
ATOM 638 O O . PRO A 1 85 ? 6.502 -18.299 -17.574 1.00 93.56 85 PRO A O 1
ATOM 641 N N . ASP A 1 86 ? 6.252 -18.352 -15.330 1.00 94.06 86 ASP A N 1
ATOM 642 C CA . ASP A 1 86 ? 6.625 -19.757 -15.174 1.00 94.06 86 ASP A CA 1
ATOM 643 C C . ASP A 1 86 ? 5.648 -20.673 -15.928 1.00 94.06 86 ASP A C 1
ATOM 645 O O . ASP A 1 86 ? 4.431 -20.457 -15.916 1.00 94.06 86 ASP A O 1
ATOM 649 N N . GLU A 1 87 ? 6.177 -21.726 -16.556 1.00 92.62 87 GLU A N 1
ATOM 650 C CA . GLU A 1 87 ? 5.369 -22.716 -17.283 1.00 92.62 87 GLU A CA 1
ATOM 651 C C . GLU A 1 87 ? 4.422 -23.479 -16.344 1.00 92.62 87 GLU A C 1
ATOM 653 O O . GLU A 1 87 ? 3.271 -23.740 -16.693 1.00 92.62 87 GLU A O 1
ATOM 658 N N . GLU A 1 88 ? 4.883 -23.781 -15.128 1.00 93.69 88 GLU A N 1
ATOM 659 C CA . GLU A 1 88 ? 4.114 -24.454 -14.080 1.00 93.69 88 GLU A CA 1
ATOM 660 C C . GLU A 1 88 ? 4.065 -23.582 -12.811 1.00 93.69 88 GLU A C 1
ATOM 662 O O . GLU A 1 88 ? 4.908 -23.711 -11.921 1.00 93.69 88 GLU A O 1
ATOM 667 N N . PRO A 1 89 ? 3.093 -22.658 -12.707 1.00 93.31 89 PRO A N 1
ATOM 668 C CA . PRO A 1 89 ? 3.028 -21.707 -11.610 1.00 93.31 89 PRO A CA 1
ATOM 669 C C . PRO A 1 89 ? 2.599 -22.402 -10.316 1.00 93.31 89 PRO A C 1
ATOM 671 O O . PRO A 1 89 ? 1.542 -23.037 -10.236 1.00 93.31 89 PRO A O 1
ATOM 674 N N . ILE A 1 90 ? 3.410 -22.230 -9.276 1.00 93.75 90 ILE A N 1
ATOM 675 C CA . ILE A 1 90 ? 3.186 -22.843 -7.967 1.00 93.75 90 ILE A CA 1
ATOM 676 C C . ILE A 1 90 ? 2.230 -21.962 -7.145 1.00 93.75 90 ILE A C 1
ATOM 678 O O . ILE A 1 90 ? 2.462 -20.758 -7.005 1.00 93.75 90 ILE A O 1
ATOM 682 N N . PRO A 1 91 ? 1.152 -22.524 -6.568 1.00 94.50 91 PRO A N 1
ATOM 683 C CA . PRO A 1 91 ? 0.280 -21.782 -5.666 1.00 94.50 91 PRO A CA 1
ATOM 684 C C . PRO A 1 91 ? 1.027 -21.284 -4.426 1.00 94.50 91 PRO A C 1
ATOM 686 O O . PRO A 1 91 ? 1.772 -22.025 -3.792 1.00 94.50 91 PRO A O 1
ATOM 689 N N . PHE A 1 92 ? 0.746 -20.048 -4.010 1.00 95.06 92 PHE A N 1
ATOM 690 C CA . PHE A 1 92 ? 1.264 -19.508 -2.746 1.00 95.06 92 PHE A CA 1
ATOM 691 C C . PHE A 1 92 ? 0.675 -20.204 -1.506 1.00 95.06 92 PHE A C 1
ATOM 693 O O . PHE A 1 92 ? 1.297 -20.208 -0.447 1.00 95.06 92 PHE A O 1
ATOM 700 N N . SER A 1 93 ? -0.540 -20.754 -1.610 1.00 94.12 93 SER A N 1
ATOM 701 C CA . SER A 1 93 ? -1.258 -21.390 -0.503 1.00 94.12 93 SER A CA 1
ATOM 702 C C . SER A 1 93 ? -1.276 -22.905 -0.658 1.00 94.12 93 SER A C 1
ATOM 704 O O . SER A 1 93 ? -1.698 -23.410 -1.693 1.00 94.12 93 SER A O 1
ATOM 706 N N . PHE A 1 94 ? -0.948 -23.630 0.415 1.00 94.31 94 PHE A N 1
ATOM 707 C CA . PHE A 1 94 ? -1.081 -25.092 0.478 1.00 94.31 94 PHE A CA 1
ATOM 708 C C . PHE A 1 94 ? -2.531 -25.589 0.381 1.00 94.31 94 PHE A C 1
ATOM 710 O O . PHE A 1 94 ? -2.757 -26.771 0.155 1.00 94.31 94 PHE A O 1
ATOM 717 N N . MET A 1 95 ? -3.519 -24.711 0.582 1.00 95.25 95 MET A N 1
ATOM 718 C CA . MET A 1 95 ? -4.942 -25.053 0.464 1.00 95.25 95 MET A CA 1
ATOM 719 C C . MET A 1 95 ? -5.474 -24.889 -0.965 1.00 95.25 95 MET A C 1
ATOM 721 O O . MET A 1 95 ? -6.668 -25.052 -1.199 1.00 95.25 95 MET A O 1
ATOM 725 N N . THR A 1 96 ? -4.624 -24.473 -1.904 1.00 93.19 96 THR A N 1
ATOM 726 C CA . THR A 1 96 ? -4.990 -24.249 -3.302 1.00 93.19 96 THR A CA 1
ATOM 727 C C . THR A 1 96 ? -4.207 -25.215 -4.178 1.00 93.19 96 THR A C 1
ATOM 729 O O . THR A 1 96 ? -2.984 -25.173 -4.191 1.00 93.19 96 THR A O 1
ATOM 732 N N . ASP A 1 97 ? -4.911 -26.047 -4.946 1.00 93.00 97 ASP A N 1
ATOM 733 C CA . ASP A 1 97 ? -4.266 -27.087 -5.759 1.00 93.00 97 ASP A CA 1
ATOM 734 C C . ASP A 1 97 ? -3.558 -26.533 -7.006 1.00 93.00 97 ASP A C 1
ATOM 736 O O . ASP A 1 97 ? -2.645 -27.161 -7.536 1.00 93.00 97 ASP A O 1
ATOM 740 N N . ARG A 1 98 ? -3.992 -25.371 -7.515 1.00 92.19 98 ARG A N 1
ATOM 741 C CA . ARG A 1 98 ? -3.418 -24.740 -8.714 1.00 92.19 98 ARG A CA 1
ATOM 742 C C . ARG A 1 98 ? -3.619 -23.231 -8.737 1.00 92.19 98 ARG A C 1
ATOM 744 O O . ARG A 1 98 ? -4.624 -22.725 -8.237 1.00 92.19 98 ARG A O 1
ATOM 751 N N . VAL A 1 99 ? -2.707 -22.513 -9.389 1.00 93.38 99 VAL A N 1
ATOM 752 C CA . VAL A 1 99 ? -2.897 -21.086 -9.668 1.00 93.38 99 VAL A CA 1
ATOM 753 C C . VAL A 1 99 ? -4.104 -20.924 -10.591 1.00 93.38 99 VAL A C 1
ATOM 755 O O . VAL A 1 99 ? -4.233 -21.599 -11.610 1.00 93.38 99 VAL A O 1
ATOM 758 N N . TRP A 1 100 ? -5.032 -20.054 -10.197 1.00 92.88 100 TRP A N 1
ATOM 759 C CA . TRP A 1 100 ? -6.320 -19.896 -10.876 1.00 92.88 100 TRP A CA 1
ATOM 760 C C . TRP A 1 100 ? -6.192 -19.298 -12.286 1.00 92.88 100 TRP A C 1
ATOM 762 O O . TRP A 1 100 ? -7.080 -19.504 -13.114 1.00 92.88 100 TRP A O 1
ATOM 772 N N . LEU A 1 101 ? -5.103 -18.569 -12.553 1.00 93.38 101 LEU A N 1
ATOM 773 C CA . LEU A 1 101 ? -4.807 -17.944 -13.836 1.00 93.38 101 LEU A CA 1
ATOM 774 C C . LEU A 1 101 ? -3.793 -18.796 -14.626 1.00 93.38 101 LEU A C 1
ATOM 776 O O . LEU A 1 101 ? -2.637 -18.899 -14.203 1.00 93.38 101 LEU A O 1
ATOM 780 N N . PRO A 1 102 ? -4.200 -19.388 -15.765 1.00 90.75 102 PRO A N 1
ATOM 781 C CA . PRO A 1 102 ? -3.306 -20.162 -16.622 1.00 90.75 102 PRO A CA 1
ATOM 782 C C . PRO A 1 102 ? -2.083 -19.353 -17.095 1.00 90.75 102 PRO A C 1
ATOM 784 O O . PRO A 1 102 ? -2.232 -18.147 -17.320 1.00 90.75 102 PRO A O 1
ATOM 787 N N . PRO A 1 103 ? -0.906 -19.982 -17.286 1.00 90.81 103 PRO A N 1
ATOM 788 C CA . PRO A 1 103 ? 0.329 -19.300 -17.695 1.00 90.81 103 PRO A CA 1
ATOM 789 C C . PRO A 1 103 ? 0.192 -18.446 -18.960 1.00 90.81 103 PRO A C 1
ATOM 791 O O . PRO A 1 103 ? 0.692 -17.326 -19.004 1.00 90.81 103 PRO A O 1
ATOM 794 N N . ASP A 1 104 ? -0.558 -18.914 -19.963 1.00 91.56 104 ASP A N 1
ATOM 795 C CA . ASP A 1 104 ? -0.807 -18.202 -21.226 1.00 91.56 104 ASP A CA 1
ATOM 796 C C . ASP A 1 104 ? -1.594 -16.892 -21.048 1.00 91.56 104 ASP A C 1
ATOM 798 O O . ASP A 1 104 ? -1.578 -16.026 -21.925 1.00 91.56 104 ASP A O 1
ATOM 802 N N . LYS A 1 105 ? -2.261 -16.731 -19.899 1.00 93.88 105 LYS A N 1
ATOM 803 C CA . LYS A 1 105 ? -3.011 -15.528 -19.520 1.00 93.88 105 LYS A CA 1
ATOM 804 C C . LYS A 1 105 ? -2.285 -14.658 -18.498 1.00 93.88 105 LYS A C 1
ATOM 806 O O . LYS A 1 105 ? -2.797 -13.591 -18.156 1.00 93.88 105 LYS A O 1
ATOM 811 N N . GLN A 1 106 ? -1.132 -15.091 -17.992 1.00 93.12 106 GLN A N 1
ATOM 812 C CA . GLN A 1 106 ? -0.314 -14.279 -17.099 1.00 93.12 106 GLN A CA 1
ATOM 813 C C . GLN A 1 106 ? 0.469 -13.238 -17.905 1.00 93.12 106 GLN A C 1
ATOM 815 O O . GLN A 1 106 ? 0.938 -13.489 -19.016 1.00 93.12 106 GLN A O 1
ATOM 820 N N . LEU A 1 107 ? 0.587 -12.032 -17.350 1.00 92.06 107 LEU A N 1
ATOM 821 C CA . LEU A 1 107 ? 1.342 -10.964 -17.993 1.00 92.06 107 LEU A CA 1
ATOM 822 C C . LEU A 1 107 ? 2.846 -11.225 -17.838 1.00 92.06 107 LEU A C 1
ATOM 824 O O . LEU A 1 107 ? 3.284 -11.586 -16.745 1.00 92.06 107 LEU A O 1
ATOM 828 N N . PRO A 1 108 ? 3.650 -11.011 -18.892 1.00 92.12 108 PRO A N 1
ATOM 829 C CA . PRO A 1 108 ? 5.097 -11.042 -18.759 1.00 92.12 108 PRO A CA 1
ATOM 830 C C . PRO A 1 108 ? 5.591 -9.834 -17.962 1.00 92.12 108 PRO A C 1
ATOM 832 O O . PRO A 1 108 ? 4.957 -8.774 -17.946 1.00 92.12 108 PRO A O 1
ATOM 835 N N . THR A 1 109 ? 6.773 -9.975 -17.378 1.00 93.44 109 THR A N 1
ATOM 836 C CA . THR A 1 109 ? 7.554 -8.838 -16.883 1.00 93.44 109 THR A CA 1
ATOM 837 C C . THR A 1 109 ? 8.667 -8.502 -17.877 1.00 93.44 109 THR A C 1
ATOM 839 O O . THR A 1 109 ? 8.841 -9.185 -18.888 1.00 93.44 109 THR A O 1
ATOM 842 N N . TYR A 1 110 ? 9.380 -7.402 -17.647 1.00 92.06 110 TYR A N 1
ATOM 843 C CA . TYR A 1 110 ? 10.439 -6.932 -18.537 1.00 92.06 110 TYR A CA 1
ATOM 844 C C . TYR A 1 110 ? 11.650 -6.512 -17.708 1.00 92.06 110 TYR A C 1
ATOM 846 O O . TYR A 1 110 ? 11.505 -5.730 -16.767 1.00 92.06 110 TYR A O 1
ATOM 854 N N . LEU A 1 111 ? 12.825 -7.036 -18.052 1.00 94.00 111 LEU A N 1
ATOM 855 C CA . LEU A 1 111 ? 14.089 -6.731 -17.393 1.00 94.00 111 LEU A CA 1
ATOM 856 C C . LEU A 1 111 ? 14.885 -5.714 -18.215 1.00 94.00 111 LEU A C 1
ATOM 858 O O . LEU A 1 111 ? 15.011 -5.819 -19.436 1.00 94.00 111 LEU A O 1
ATOM 862 N N . GLY A 1 112 ? 15.426 -4.720 -17.520 1.00 90.69 112 GLY A N 1
ATOM 863 C CA . GLY A 1 112 ? 16.348 -3.734 -18.064 1.00 90.69 112 GLY A CA 1
ATOM 864 C C . GLY A 1 112 ? 17.377 -3.339 -17.017 1.00 90.69 112 GLY A C 1
ATOM 865 O O . GLY A 1 112 ? 17.256 -3.694 -15.844 1.00 90.69 112 GLY A O 1
ATOM 866 N N . TYR A 1 113 ? 18.383 -2.592 -17.456 1.00 93.25 113 TYR A N 1
ATOM 867 C CA . TYR A 1 113 ? 19.516 -2.200 -16.627 1.00 93.25 113 TYR A CA 1
ATOM 868 C C . TYR A 1 113 ? 19.710 -0.689 -16.673 1.00 93.25 113 TYR A C 1
ATOM 870 O O . TYR A 1 113 ? 19.443 -0.039 -17.687 1.00 93.25 113 TYR A O 1
ATOM 878 N N . THR A 1 114 ? 20.196 -0.135 -15.567 1.00 93.00 114 THR A N 1
ATOM 879 C CA . THR A 1 114 ? 20.759 1.214 -15.549 1.00 93.00 114 THR A CA 1
ATOM 880 C C . THR A 1 114 ? 22.103 1.228 -16.282 1.00 93.00 114 THR A C 1
ATOM 882 O O . THR A 1 114 ? 22.666 0.187 -16.620 1.00 93.00 114 THR A O 1
ATOM 885 N N . ASN A 1 115 ? 22.614 2.420 -16.573 1.00 92.38 115 ASN A N 1
ATOM 886 C CA . ASN A 1 115 ? 23.903 2.612 -17.229 1.00 92.38 115 ASN A CA 1
ATOM 887 C C . ASN A 1 115 ? 24.613 3.840 -16.642 1.00 92.38 115 ASN A C 1
ATOM 889 O O . ASN A 1 115 ? 24.046 4.543 -15.803 1.00 92.38 115 ASN A O 1
ATOM 893 N N . ASP A 1 116 ? 25.828 4.108 -17.113 1.00 96.00 116 ASP A N 1
ATOM 894 C CA . ASP A 1 116 ? 26.650 5.221 -16.633 1.00 96.00 116 ASP A CA 1
ATOM 895 C C . ASP A 1 116 ? 25.934 6.574 -16.724 1.00 96.00 116 ASP A C 1
ATOM 897 O O . ASP A 1 116 ? 25.954 7.323 -15.758 1.00 96.00 116 ASP A O 1
ATOM 901 N N . SER A 1 117 ? 25.185 6.842 -17.800 1.00 94.06 117 SER A N 1
ATOM 902 C CA . SER A 1 117 ? 24.442 8.106 -17.913 1.00 94.06 117 SER A CA 1
ATOM 903 C C . SER A 1 117 ? 23.354 8.263 -16.846 1.00 94.06 117 SER A C 1
ATOM 905 O O . SER A 1 117 ? 23.094 9.373 -16.394 1.00 94.06 117 SER A O 1
ATOM 907 N N . VAL A 1 118 ? 22.735 7.162 -16.399 1.00 91.31 118 VAL A N 1
ATOM 908 C CA . VAL A 1 118 ? 21.777 7.195 -15.282 1.00 91.31 118 VAL A CA 1
ATOM 909 C C . VAL A 1 118 ? 22.498 7.499 -13.971 1.00 91.31 118 VAL A C 1
ATOM 911 O O . VAL A 1 118 ? 21.988 8.294 -13.186 1.00 91.31 118 VAL A O 1
ATOM 914 N N . ARG A 1 119 ? 23.674 6.900 -13.735 1.00 91.75 119 ARG A N 1
ATOM 915 C CA . ARG A 1 119 ? 24.489 7.202 -12.548 1.00 91.75 119 ARG A CA 1
ATOM 916 C C . ARG A 1 119 ? 24.870 8.680 -12.522 1.00 91.75 119 ARG A C 1
ATOM 918 O O . ARG A 1 119 ? 24.644 9.326 -11.507 1.00 91.75 119 ARG A O 1
ATOM 925 N N . ASP A 1 120 ? 25.369 9.206 -13.636 1.00 93.69 120 ASP A N 1
ATOM 926 C CA . ASP A 1 120 ? 25.809 10.598 -13.729 1.00 93.69 120 ASP A CA 1
ATOM 927 C C . ASP A 1 120 ? 24.641 11.559 -13.403 1.00 93.69 120 ASP A C 1
ATOM 929 O O . ASP A 1 120 ? 24.786 12.458 -12.577 1.00 93.69 120 ASP A O 1
ATOM 933 N N . ILE A 1 121 ? 23.436 11.294 -13.933 1.00 92.12 121 ILE A N 1
ATOM 934 C CA . ILE A 1 121 ? 22.217 12.058 -13.598 1.00 92.12 121 ILE A CA 1
ATOM 935 C C . ILE A 1 121 ? 21.892 11.984 -12.098 1.00 92.12 121 ILE A C 1
ATOM 937 O O . ILE A 1 121 ? 21.515 12.991 -11.494 1.00 92.12 121 ILE A O 1
ATOM 941 N N . VAL A 1 122 ? 21.989 10.801 -11.486 1.00 89.50 122 VAL A N 1
ATOM 942 C CA . VAL A 1 122 ? 21.701 10.617 -10.055 1.00 89.50 122 VAL A CA 1
ATOM 943 C C . VAL A 1 122 ? 22.708 11.385 -9.193 1.00 89.50 122 VAL A C 1
ATOM 945 O O . VAL A 1 122 ? 22.296 12.088 -8.269 1.00 89.50 122 VAL A O 1
ATOM 948 N N . GLU A 1 123 ? 24.001 11.310 -9.513 1.00 88.31 123 GLU A N 1
ATOM 949 C CA . GLU A 1 123 ? 25.069 12.011 -8.789 1.00 88.31 123 GLU A CA 1
ATOM 950 C C . GLU A 1 123 ? 24.923 13.536 -8.882 1.00 88.31 123 GLU A C 1
ATOM 952 O O . GLU A 1 123 ? 25.005 14.226 -7.862 1.00 88.31 123 GLU A O 1
ATOM 957 N N . GLU A 1 124 ? 24.621 14.062 -10.073 1.00 91.31 124 GLU A N 1
ATOM 958 C CA . GLU A 1 124 ? 24.392 15.496 -10.294 1.00 91.31 124 GLU A CA 1
ATOM 959 C C . GLU A 1 124 ? 23.232 16.053 -9.450 1.00 91.31 124 GLU A C 1
ATOM 961 O O . GLU A 1 124 ? 23.258 17.217 -9.047 1.00 91.31 124 GLU A O 1
ATOM 966 N N . ASN A 1 125 ? 22.226 15.225 -9.146 1.00 88.38 125 ASN A N 1
ATOM 967 C CA . ASN A 1 125 ? 20.999 15.641 -8.459 1.00 88.38 125 ASN A CA 1
ATOM 968 C C . ASN A 1 125 ? 20.922 15.181 -6.993 1.00 88.38 125 ASN A C 1
ATOM 970 O O . ASN A 1 125 ? 19.944 15.477 -6.301 1.00 88.38 125 ASN A O 1
ATOM 974 N N . LEU A 1 126 ? 21.955 14.513 -6.472 1.00 83.44 126 LEU A N 1
ATOM 975 C CA . LEU A 1 126 ? 21.961 13.960 -5.112 1.00 83.44 126 LEU A CA 1
ATOM 976 C C . LEU A 1 126 ? 21.770 15.040 -4.031 1.00 83.44 126 LEU A C 1
ATOM 978 O O . LEU A 1 126 ? 21.227 14.788 -2.953 1.00 83.44 126 LEU A O 1
ATOM 982 N N . ALA A 1 127 ? 22.182 16.277 -4.324 1.00 82.06 127 ALA A N 1
ATOM 983 C CA . ALA A 1 127 ? 22.007 17.414 -3.428 1.00 82.06 127 ALA A CA 1
ATOM 984 C C . ALA A 1 127 ? 20.530 17.720 -3.115 1.00 82.06 127 ALA A C 1
ATOM 986 O O . ALA A 1 127 ? 20.248 18.194 -2.011 1.00 82.06 127 ALA A O 1
ATOM 987 N N . ASP A 1 128 ? 19.619 17.409 -4.039 1.00 80.00 128 ASP A N 1
ATOM 988 C CA . ASP A 1 128 ? 18.185 17.697 -3.946 1.00 80.00 128 ASP A CA 1
ATOM 989 C C . ASP A 1 128 ? 17.370 16.552 -3.325 1.00 80.00 128 ASP A C 1
ATOM 991 O O . ASP A 1 128 ? 16.151 16.677 -3.172 1.00 80.00 128 ASP A O 1
ATOM 995 N N . ASN A 1 129 ? 18.024 15.446 -2.959 1.00 74.69 129 ASN A N 1
ATOM 996 C CA . ASN A 1 129 ? 17.372 14.287 -2.367 1.00 74.69 129 ASN A CA 1
ATOM 997 C C . ASN A 1 129 ? 17.435 14.334 -0.833 1.00 74.69 129 ASN A C 1
ATOM 999 O O . ASN A 1 129 ? 18.390 13.877 -0.199 1.00 74.69 129 ASN A O 1
ATOM 1003 N N . ASP A 1 130 ? 16.395 14.908 -0.233 1.00 72.81 130 ASP A N 1
ATOM 1004 C CA . ASP A 1 130 ? 16.313 15.059 1.220 1.00 72.81 130 ASP A CA 1
ATOM 1005 C C . ASP A 1 130 ? 16.013 13.732 1.941 1.00 72.81 130 ASP A C 1
ATOM 1007 O O . ASP A 1 130 ? 16.369 13.594 3.109 1.00 72.81 130 ASP A O 1
ATOM 1011 N N . HIS A 1 131 ? 15.435 12.730 1.264 1.00 72.12 131 HIS A N 1
ATOM 1012 C CA . HIS A 1 131 ? 15.129 11.424 1.868 1.00 72.12 131 HIS A CA 1
ATOM 1013 C C . HIS A 1 131 ? 16.400 10.682 2.309 1.00 72.12 131 HIS A C 1
ATOM 1015 O O . HIS A 1 131 ? 16.460 10.202 3.440 1.00 72.12 131 HIS A O 1
ATOM 1021 N N . VAL A 1 132 ? 17.444 10.674 1.470 1.00 65.25 132 VAL A N 1
ATOM 1022 C CA . VAL A 1 132 ? 18.736 10.032 1.786 1.00 65.25 132 VAL A CA 1
ATOM 1023 C C . VAL A 1 132 ? 19.420 10.691 2.991 1.00 65.25 132 VAL A C 1
ATOM 1025 O O . VAL A 1 132 ? 20.093 10.028 3.775 1.00 65.25 132 VAL A O 1
ATOM 1028 N N . LYS A 1 133 ? 19.239 12.006 3.166 1.00 65.06 133 LYS A N 1
ATOM 1029 C CA . LYS A 1 133 ? 19.878 12.791 4.237 1.00 65.06 133 LYS A CA 1
ATOM 1030 C C . LYS A 1 133 ? 19.082 12.794 5.543 1.00 65.06 133 LYS A C 1
ATOM 1032 O O . LYS A 1 133 ? 19.675 12.897 6.615 1.00 65.06 133 LYS A O 1
ATOM 1037 N N . ALA A 1 134 ? 17.753 12.724 5.463 1.00 59.09 134 ALA A N 1
ATOM 1038 C CA . ALA A 1 134 ? 16.860 12.773 6.620 1.00 59.09 134 ALA A CA 1
ATOM 1039 C C . ALA A 1 134 ? 16.905 11.488 7.464 1.00 59.09 134 ALA A C 1
ATOM 1041 O O . ALA A 1 134 ? 16.596 11.512 8.656 1.00 59.09 134 ALA A O 1
ATOM 1042 N N . GLU A 1 135 ? 17.339 10.371 6.883 1.00 55.25 135 GLU A N 1
ATOM 1043 C CA . GLU A 1 135 ? 17.483 9.097 7.579 1.00 55.25 135 GLU A CA 1
ATOM 1044 C C . GLU A 1 135 ? 18.835 8.990 8.317 1.00 55.25 135 GLU A C 1
ATOM 1046 O O . GLU A 1 135 ? 19.680 8.152 8.013 1.00 55.25 135 GLU A O 1
ATOM 1051 N N . ALA A 1 136 ? 19.040 9.808 9.359 1.00 48.19 136 ALA A N 1
ATOM 1052 C CA . ALA A 1 136 ? 20.245 9.768 10.212 1.00 48.19 136 ALA A CA 1
ATOM 1053 C C . ALA A 1 136 ? 20.468 8.414 10.941 1.00 48.19 136 ALA A C 1
ATOM 1055 O O . ALA A 1 136 ? 21.536 8.160 11.494 1.00 48.19 136 ALA A O 1
ATOM 1056 N N . SER A 1 137 ? 19.456 7.542 10.929 1.00 52.78 137 SER A N 1
ATOM 1057 C CA . SER A 1 137 ? 19.470 6.143 11.373 1.00 52.78 137 SER A CA 1
ATOM 1058 C C . SER A 1 137 ? 18.673 5.294 10.368 1.00 52.78 137 SER A C 1
ATOM 1060 O O . SER A 1 137 ? 17.750 4.569 10.749 1.00 52.78 137 SER A O 1
ATOM 1062 N N . GLY A 1 138 ? 18.953 5.457 9.073 1.00 54.84 138 GLY A N 1
ATOM 1063 C CA . GLY A 1 138 ? 18.245 4.743 8.012 1.00 54.84 138 GLY A CA 1
ATOM 1064 C C . GLY A 1 138 ? 18.251 3.220 8.176 1.00 54.84 138 GLY A C 1
ATOM 1065 O O . GLY A 1 138 ? 19.054 2.658 8.935 1.00 54.84 138 GLY A O 1
ATOM 1066 N N . PRO A 1 139 ? 17.343 2.513 7.485 1.00 54.50 139 PRO A N 1
ATOM 1067 C CA . PRO A 1 139 ? 17.340 1.064 7.482 1.00 54.50 139 PRO A CA 1
ATOM 1068 C C . PRO A 1 139 ? 18.710 0.564 7.009 1.00 54.50 139 PRO A C 1
ATOM 1070 O O . PRO A 1 139 ? 19.280 1.083 6.054 1.00 54.50 139 PRO A O 1
ATOM 1073 N N . ARG A 1 140 ? 19.231 -0.497 7.645 1.00 64.25 140 ARG A N 1
ATOM 1074 C CA . ARG A 1 140 ? 20.508 -1.145 7.258 1.00 64.25 140 ARG A CA 1
ATOM 1075 C C . ARG A 1 140 ? 20.570 -1.550 5.776 1.00 64.25 140 ARG A C 1
ATOM 1077 O O . ARG A 1 140 ? 21.642 -1.867 5.278 1.00 64.25 140 ARG A O 1
ATOM 1084 N N . TYR A 1 141 ? 19.422 -1.559 5.102 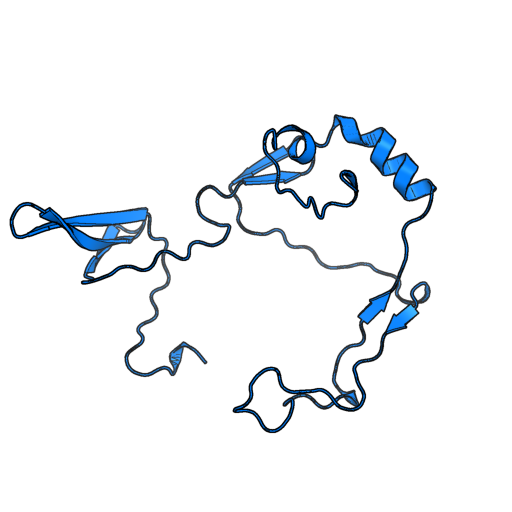1.00 69.38 141 TYR A N 1
ATOM 1085 C CA . TYR A 1 141 ? 19.271 -1.754 3.674 1.00 69.38 141 TYR A CA 1
ATOM 1086 C C . TYR A 1 141 ? 18.406 -0.628 3.094 1.00 69.38 141 TYR A C 1
ATOM 1088 O O . TYR A 1 141 ? 17.185 -0.650 3.257 1.00 69.38 141 TYR A O 1
ATOM 1096 N N . CYS A 1 142 ? 19.031 0.342 2.422 1.00 75.75 142 CYS A N 1
ATOM 1097 C CA . CYS A 1 142 ? 18.311 1.355 1.657 1.00 75.75 142 CYS A CA 1
ATOM 1098 C C . CYS A 1 142 ? 18.055 0.817 0.235 1.00 75.75 142 CYS A C 1
ATOM 1100 O O . CYS A 1 142 ? 19.007 0.527 -0.494 1.00 75.75 142 CYS A O 1
ATOM 1102 N N . PRO A 1 143 ? 16.790 0.604 -0.171 1.00 82.25 143 PRO A N 1
ATOM 1103 C CA . PRO A 1 143 ? 16.487 0.009 -1.467 1.00 82.25 143 PRO A CA 1
ATOM 1104 C C . PRO A 1 143 ? 16.570 1.005 -2.633 1.00 82.25 143 PRO A C 1
ATOM 1106 O O . PRO A 1 143 ? 16.544 0.542 -3.779 1.00 82.25 143 PRO A O 1
ATOM 1109 N N . SER A 1 144 ? 16.633 2.314 -2.356 1.00 85.25 144 SER A N 1
ATOM 1110 C CA . SER A 1 144 ? 16.600 3.378 -3.363 1.00 85.25 144 SER A CA 1
ATOM 1111 C C . SER A 1 144 ? 17.827 3.335 -4.279 1.00 85.25 144 SER A C 1
ATOM 1113 O O . SER A 1 144 ? 18.890 2.850 -3.888 1.00 85.25 144 SER A O 1
ATOM 1115 N N . LEU A 1 145 ? 17.661 3.770 -5.532 1.00 86.81 145 LEU A N 1
ATOM 1116 C CA . LEU A 1 145 ? 18.729 3.702 -6.535 1.00 86.81 145 LEU A CA 1
ATOM 1117 C C . LEU A 1 145 ? 19.884 4.635 -6.159 1.00 86.81 145 LEU A C 1
ATOM 1119 O O . LEU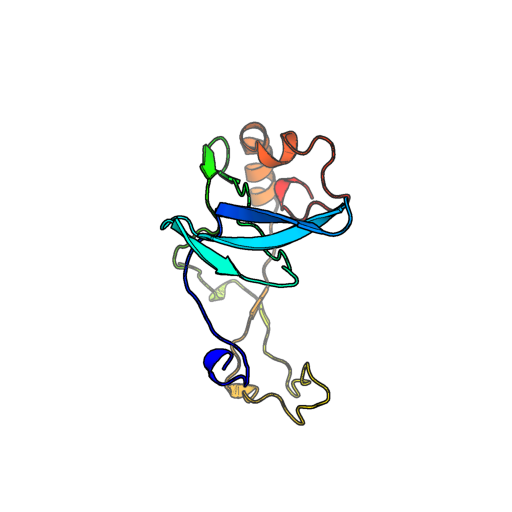 A 1 145 ? 21.036 4.276 -6.329 1.00 86.81 145 LEU A O 1
ATOM 1123 N N . GLU A 1 146 ? 19.557 5.806 -5.625 1.00 85.75 146 GLU A N 1
ATOM 1124 C CA . GLU A 1 146 ? 20.492 6.852 -5.218 1.00 85.75 146 GLU A CA 1
ATOM 1125 C C . GLU A 1 146 ? 21.326 6.524 -3.972 1.00 85.75 146 GLU A C 1
ATOM 1127 O O . GLU A 1 146 ? 22.317 7.202 -3.712 1.00 85.75 146 GLU A O 1
ATOM 1132 N N . SER A 1 147 ? 20.927 5.512 -3.196 1.00 81.50 147 SER A N 1
ATOM 1133 C CA . SER A 1 147 ? 21.647 5.072 -1.994 1.00 81.50 147 SER A CA 1
ATOM 1134 C C . SER A 1 147 ? 22.489 3.813 -2.216 1.00 81.50 147 SER A C 1
ATOM 1136 O O . SER A 1 147 ? 23.221 3.416 -1.307 1.00 81.50 147 SER A O 1
ATOM 1138 N N . LYS A 1 148 ? 22.337 3.148 -3.366 1.00 81.56 148 LYS A N 1
ATOM 1139 C CA . LYS A 1 148 ? 23.075 1.935 -3.747 1.00 81.56 148 LYS A CA 1
ATOM 1140 C C . LYS A 1 148 ? 24.294 2.286 -4.582 1.00 81.56 148 LYS A C 1
ATOM 1142 O O . LYS A 1 148 ? 25.323 1.609 -4.369 1.00 81.56 148 LYS A O 1
#

Foldseek 3Di:
DQVPDPPDDDDDFAFPDWDWDDDPNDIATQFTAGPVRDTDGDRDDDDDCDCQVVHWDDDQQDIDRDDDDDDDDDDDQVPWAWAADDQADDDPDPVDPGDPAHSVRDHIDTDDDDDPVNVVVLVVRVVRGVVVVVPPPDDPDDPDPSVD